Protein AF-A0A8S3GK51-F1 (afdb_monomer)

Nearest PDB structures (foldseek):
  6dx2-assembly2_B  TM=7.745E-01  e=2.733E-02  Orthonairovirus khani
  4i6l-assembly1_A  TM=7.907E-01  e=1.095E+00  Homo sapiens
  4dhj-assembly1_A  TM=6.927E-01  e=1.095E+00  Caenorhabditis elegans
  5qis-assembly1_A  TM=6.841E-01  e=1.385E+00  Homo sapiens
  4fjv-assembly1_A  TM=6.688E-01  e=1.750E+00  Homo sapiens

Radius of gyration: 12.91 Å; Cα contacts (8 Å, |Δi|>4): 72; chains: 1; bounding box: 26×28×32 Å

Mean predicted aligned error: 3.6 Å

Organism: NCBI:txid392030

Solvent-accessible surface area (backbone atoms only — not comparable to full-atom values): 5363 Å² total; per-residue (Å²): 134,81,90,76,92,58,66,95,52,31,47,31,70,44,46,45,50,35,68,71,65,72,43,87,86,61,46,52,67,56,53,49,50,53,34,50,52,50,45,64,78,40,38,70,61,51,39,77,73,39,28,96,78,72,39,63,56,76,67,48,51,60,47,68,71,37,85,61,43,68,80,54,73,67,53,55,56,37,39,24,66,71,70,73,46,88,82,130

pLDDT: mean 90.76, std 5.24, range [62.72, 96.81]

Sequence (88 aa):
MIPIEVAADGNCLYNSIICLSGNIALTSSELRVRNLIELVKNEIFYNNRFMHIVGPLNEVMKNIARNFAFSELYEIAALSNVLKCNIR

Secondary structure (DSSP, 8-state):
-------SSTTHHHHHHHHHHT-TT--HHHHHHHHHHHHHHTHHHHHHHHHHHH--HHHHHHHHTSTTPPP-HHHHHHHHHHHTS---

Structure (mmCIF, N/CA/C/O backbone):
data_AF-A0A8S3GK51-F1
#
_entry.id   AF-A0A8S3GK51-F1
#
loop_
_atom_site.group_PDB
_atom_site.id
_atom_site.type_symbol
_atom_site.label_atom_id
_atom_site.label_alt_id
_atom_site.label_comp_id
_atom_site.label_asym_id
_atom_site.label_entity_id
_atom_site.label_seq_id
_atom_site.pdbx_PDB_ins_code
_atom_site.Cartn_x
_atom_site.Cartn_y
_atom_site.Cartn_z
_atom_site.occupancy
_atom_site.B_iso_or_equiv
_atom_site.auth_seq_id
_atom_site.auth_comp_id
_atom_site.auth_asym_id
_atom_site.auth_atom_id
_atom_site.pdbx_PDB_model_num
ATOM 1 N N . MET A 1 1 ? -10.100 -19.802 -6.192 1.00 62.72 1 MET A N 1
ATOM 2 C CA . MET A 1 1 ? -9.611 -18.556 -6.819 1.00 62.72 1 MET A CA 1
ATOM 3 C C . MET A 1 1 ? -9.006 -18.922 -8.157 1.00 62.72 1 MET A C 1
ATOM 5 O O . MET A 1 1 ? -8.273 -19.901 -8.201 1.00 62.72 1 MET A O 1
ATOM 9 N N . ILE A 1 2 ? -9.357 -18.205 -9.223 1.00 75.44 2 ILE A N 1
ATOM 10 C CA . ILE A 1 2 ? -8.723 -18.375 -10.536 1.00 75.44 2 ILE A CA 1
ATOM 11 C C . ILE A 1 2 ? -7.501 -17.446 -10.553 1.00 75.44 2 ILE A C 1
ATOM 13 O O . ILE A 1 2 ? -7.672 -16.272 -10.219 1.00 75.44 2 ILE A O 1
ATOM 17 N N . PRO A 1 3 ? -6.289 -17.938 -10.862 1.00 83.56 3 PRO A N 1
ATOM 18 C CA . PRO A 1 3 ? -5.113 -17.084 -10.997 1.00 83.56 3 PRO A CA 1
ATOM 19 C C . PRO A 1 3 ? -5.339 -16.020 -12.074 1.00 83.56 3 PRO A C 1
ATOM 21 O O . PRO A 1 3 ? -5.838 -16.333 -13.153 1.00 83.56 3 PRO A O 1
ATOM 24 N N . ILE A 1 4 ? -4.974 -14.775 -11.776 1.00 86.44 4 ILE A N 1
ATOM 25 C CA . ILE A 1 4 ? -4.995 -13.670 -12.737 1.00 86.44 4 ILE A CA 1
ATOM 26 C C . ILE A 1 4 ? -3.547 -13.277 -12.992 1.00 86.44 4 ILE A C 1
ATOM 28 O O . ILE A 1 4 ? -2.795 -13.035 -12.047 1.00 86.44 4 ILE A O 1
ATOM 32 N N . GLU A 1 5 ? -3.160 -13.226 -14.261 1.00 90.25 5 GLU A N 1
ATOM 33 C CA . GLU A 1 5 ? -1.844 -12.731 -14.640 1.00 90.25 5 GLU A CA 1
ATOM 34 C C . GLU A 1 5 ? -1.789 -11.209 -14.500 1.00 90.25 5 GLU A C 1
ATOM 36 O O . GLU A 1 5 ? -2.674 -10.482 -14.954 1.00 90.25 5 GLU A O 1
ATOM 41 N N . VAL A 1 6 ? -0.722 -10.732 -13.868 1.00 92.31 6 VAL A N 1
ATOM 42 C CA . VAL A 1 6 ? -0.408 -9.313 -13.705 1.00 92.31 6 VAL A CA 1
ATOM 43 C C . VAL A 1 6 ? 1.038 -9.072 -14.110 1.00 92.31 6 VAL A C 1
ATOM 45 O O . VAL A 1 6 ? 1.856 -9.993 -14.094 1.00 92.31 6 VAL A O 1
ATOM 48 N N . ALA A 1 7 ? 1.368 -7.829 -14.457 1.00 91.12 7 ALA A N 1
ATOM 49 C CA . ALA A 1 7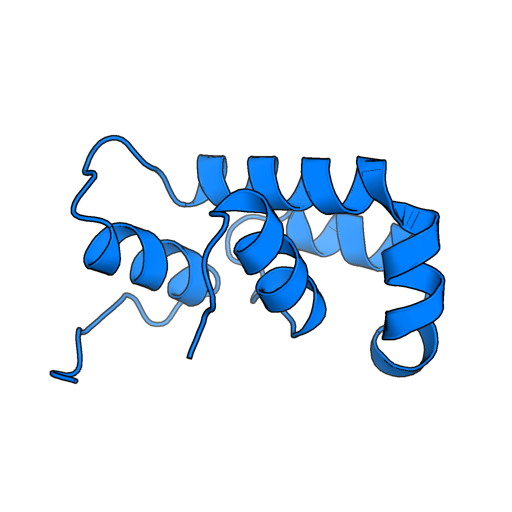 ? 2.741 -7.461 -14.780 1.00 91.12 7 ALA A CA 1
ATOM 50 C C . ALA A 1 7 ? 3.698 -7.828 -13.629 1.00 91.12 7 ALA A C 1
ATOM 52 O O . ALA A 1 7 ? 3.440 -7.506 -12.467 1.00 91.12 7 ALA A O 1
ATOM 53 N N . ALA A 1 8 ? 4.809 -8.487 -13.967 1.00 92.06 8 ALA A N 1
ATOM 54 C CA . ALA A 1 8 ? 5.845 -8.921 -13.031 1.00 92.06 8 ALA A CA 1
ATOM 55 C C . ALA A 1 8 ? 6.835 -7.784 -12.707 1.00 92.06 8 ALA A C 1
ATOM 57 O O . ALA A 1 8 ? 8.046 -7.925 -12.868 1.00 92.06 8 ALA A O 1
ATOM 58 N N . ASP A 1 9 ? 6.309 -6.635 -12.287 1.00 95.12 9 ASP A N 1
ATOM 59 C CA . ASP A 1 9 ? 7.076 -5.449 -11.904 1.00 95.12 9 ASP A CA 1
ATOM 60 C C . ASP A 1 9 ? 6.751 -5.013 -10.465 1.00 95.12 9 ASP A C 1
ATOM 62 O O . ASP A 1 9 ? 5.924 -5.618 -9.782 1.00 95.12 9 ASP A O 1
ATOM 66 N N . GLY A 1 10 ? 7.388 -3.948 -9.973 1.00 93.94 10 GLY A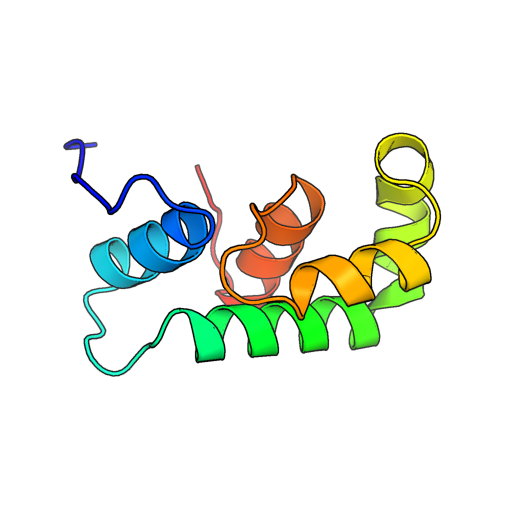 N 1
ATOM 67 C CA . GLY A 1 10 ? 7.135 -3.458 -8.613 1.00 93.94 10 GLY A CA 1
ATOM 68 C C . GLY A 1 10 ? 5.755 -2.832 -8.385 1.00 93.94 10 GLY A C 1
ATOM 69 O O . GLY A 1 10 ? 5.463 -2.396 -7.278 1.00 93.94 10 GLY A O 1
ATOM 70 N N . ASN A 1 11 ? 4.887 -2.773 -9.396 1.00 94.88 11 ASN A N 1
ATOM 71 C CA . ASN A 1 11 ? 3.480 -2.412 -9.240 1.00 94.88 11 ASN A CA 1
ATOM 72 C C . ASN A 1 11 ? 2.561 -3.643 -9.186 1.00 94.88 11 ASN A C 1
ATOM 74 O O . ASN A 1 11 ? 1.345 -3.470 -9.095 1.00 94.88 11 ASN A O 1
ATOM 78 N N . CYS A 1 12 ? 3.100 -4.867 -9.193 1.00 94.62 12 CYS A N 1
ATOM 79 C CA . CYS A 1 12 ? 2.326 -6.109 -9.244 1.00 94.62 12 CYS A CA 1
ATOM 80 C C . CYS A 1 12 ? 1.231 -6.211 -8.166 1.00 94.62 12 CYS A C 1
ATOM 82 O O . CYS A 1 12 ? 0.117 -6.638 -8.478 1.00 94.62 12 CYS A O 1
ATOM 84 N N . LEU A 1 13 ? 1.487 -5.753 -6.931 1.00 94.38 13 LEU A N 1
ATOM 85 C CA . LEU A 1 13 ? 0.480 -5.713 -5.861 1.00 94.38 13 LEU A CA 1
ATOM 86 C C . LEU A 1 13 ? -0.715 -4.835 -6.259 1.00 94.38 13 LEU A C 1
ATOM 88 O O . LEU A 1 13 ? -1.862 -5.275 -6.220 1.00 94.38 13 LEU A O 1
ATOM 92 N N . TYR A 1 14 ? -0.446 -3.597 -6.670 1.00 94.88 14 TYR A N 1
ATOM 93 C CA . TYR A 1 14 ? -1.478 -2.631 -7.043 1.00 94.88 14 TYR A CA 1
ATOM 94 C C . TYR A 1 14 ? -2.228 -3.064 -8.308 1.00 94.88 14 TYR A C 1
ATOM 96 O O . TYR A 1 14 ? -3.454 -2.978 -8.350 1.00 94.88 14 TYR A O 1
ATOM 104 N N . ASN A 1 15 ? -1.513 -3.606 -9.297 1.00 94.50 15 ASN A N 1
ATOM 105 C CA . ASN A 1 15 ? -2.103 -4.159 -10.516 1.00 94.50 15 ASN A CA 1
ATOM 106 C C . ASN A 1 15 ? -3.062 -5.317 -10.190 1.00 94.50 15 ASN A C 1
ATOM 108 O O . ASN A 1 15 ? -4.167 -5.364 -10.725 1.00 94.50 15 ASN A O 1
ATOM 112 N N . SER A 1 16 ? -2.692 -6.190 -9.246 1.00 93.25 16 SER A N 1
ATOM 113 C CA . SER A 1 16 ? -3.554 -7.286 -8.777 1.00 93.25 16 SER A CA 1
ATOM 114 C C . SER A 1 16 ? -4.855 -6.772 -8.170 1.00 93.25 16 SER A C 1
ATO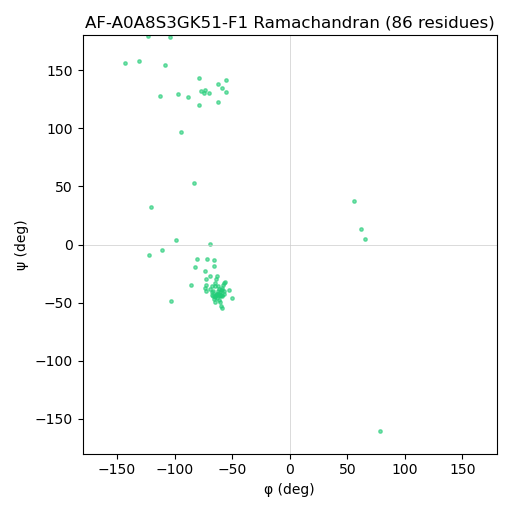M 116 O O . SER A 1 16 ? -5.929 -7.274 -8.496 1.00 93.25 16 SER A O 1
ATOM 118 N N . ILE A 1 17 ? -4.784 -5.734 -7.332 1.00 93.19 17 ILE A N 1
ATOM 119 C CA . ILE A 1 17 ? -5.979 -5.111 -6.752 1.00 93.19 17 ILE A CA 1
ATOM 120 C C . ILE A 1 17 ? -6.869 -4.490 -7.829 1.00 93.19 17 ILE A C 1
ATOM 122 O O . ILE A 1 17 ? -8.083 -4.669 -7.777 1.00 93.19 17 ILE A O 1
ATOM 126 N N . ILE A 1 18 ? -6.297 -3.795 -8.814 1.00 93.06 18 ILE A N 1
ATOM 127 C CA . ILE A 1 18 ? -7.072 -3.181 -9.903 1.00 93.06 18 ILE A CA 1
ATOM 128 C C . ILE A 1 18 ? -7.825 -4.259 -10.684 1.00 93.06 18 ILE A C 1
ATOM 130 O O . ILE A 1 18 ? -9.044 -4.153 -10.833 1.00 93.06 18 ILE A O 1
ATOM 134 N N . CYS A 1 19 ? -7.136 -5.331 -11.086 1.00 91.56 19 CYS A N 1
ATOM 135 C CA . CYS A 1 19 ? -7.743 -6.463 -11.784 1.00 91.56 19 CYS A CA 1
ATOM 136 C C . CYS A 1 19 ? -8.882 -7.104 -10.978 1.00 91.56 19 CYS A C 1
ATOM 138 O O . CYS A 1 19 ? -9.938 -7.394 -11.536 1.00 91.56 19 CYS A O 1
ATOM 140 N N . LEU A 1 20 ? -8.697 -7.285 -9.667 1.00 89.69 20 LEU A N 1
ATOM 141 C CA . LEU A 1 20 ? -9.716 -7.866 -8.787 1.00 89.69 20 LEU A CA 1
ATOM 142 C C . LEU A 1 20 ? -10.886 -6.915 -8.505 1.00 89.69 20 LEU A C 1
ATOM 144 O O . LEU A 1 20 ? -12.005 -7.370 -8.286 1.00 89.69 20 LEU A O 1
ATOM 148 N N . SER A 1 21 ? -10.646 -5.603 -8.504 1.00 89.00 21 SER A N 1
ATOM 149 C CA . SER A 1 21 ? -11.671 -4.596 -8.212 1.00 89.00 21 SER A CA 1
ATOM 150 C C . SER A 1 21 ? -12.682 -4.406 -9.346 1.00 89.00 21 SER A C 1
ATOM 152 O O . SER A 1 21 ? -13.771 -3.886 -9.108 1.00 89.00 21 SER A O 1
ATOM 154 N N . GLY A 1 22 ? -12.310 -4.756 -10.584 1.00 86.44 22 GLY A N 1
ATOM 155 C CA . GLY A 1 22 ? -13.088 -4.447 -11.788 1.00 86.44 22 GLY A CA 1
ATOM 156 C C . GLY A 1 22 ? -13.208 -2.947 -12.099 1.00 86.44 22 GLY A C 1
ATOM 157 O O . GLY A 1 22 ? -13.908 -2.571 -13.038 1.00 86.44 22 GLY A O 1
ATOM 158 N N . ASN A 1 23 ? -12.543 -2.075 -11.334 1.00 87.75 23 ASN A N 1
ATOM 159 C CA . ASN A 1 23 ? -12.622 -0.631 -11.497 1.00 87.75 23 ASN A CA 1
ATOM 160 C C . ASN A 1 23 ? -11.474 -0.120 -12.376 1.00 87.75 23 ASN A C 1
ATOM 162 O O . ASN A 1 23 ? -10.375 0.152 -11.897 1.00 87.75 23 ASN A O 1
ATOM 166 N N . ILE A 1 24 ? -11.770 0.067 -13.66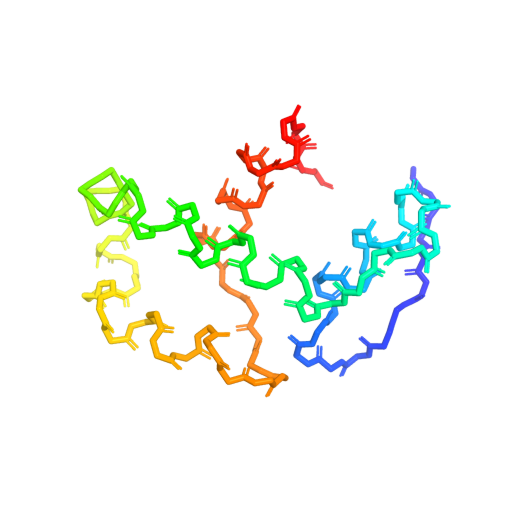1 1.00 83.75 24 ILE A N 1
ATOM 167 C CA . I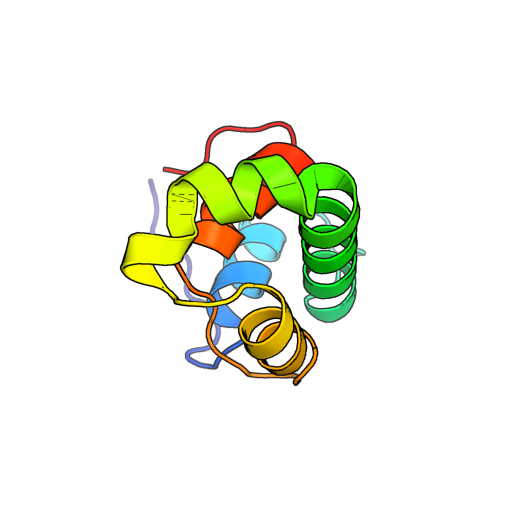LE A 1 24 ? -10.814 0.550 -14.668 1.00 83.75 24 ILE A CA 1
ATOM 168 C C . ILE A 1 24 ? -10.332 1.992 -14.443 1.00 83.75 24 ILE A C 1
ATOM 170 O O . ILE A 1 24 ? -9.372 2.412 -15.081 1.00 83.75 24 ILE A O 1
ATOM 174 N N . ALA A 1 25 ? -10.991 2.760 -13.569 1.00 90.12 25 ALA A N 1
ATOM 175 C CA . ALA A 1 25 ? -10.569 4.118 -13.242 1.00 90.12 25 ALA A CA 1
ATOM 176 C C . ALA A 1 25 ? -9.454 4.150 -12.183 1.00 90.12 25 ALA A C 1
ATOM 178 O O . ALA A 1 25 ? -8.761 5.159 -12.073 1.00 90.12 25 ALA A O 1
ATOM 179 N N . LEU A 1 26 ? -9.269 3.067 -11.413 1.00 92.75 26 LEU A N 1
ATOM 180 C CA . LEU A 1 26 ? -8.193 2.984 -10.429 1.00 92.75 26 LEU A CA 1
ATOM 181 C C . LEU A 1 26 ? -6.850 2.777 -11.124 1.00 92.75 26 LEU A C 1
ATOM 183 O O . LEU A 1 26 ? -6.675 1.860 -11.925 1.00 92.75 26 LEU A O 1
ATOM 187 N N . THR A 1 27 ? -5.874 3.598 -10.747 1.00 93.75 27 THR A N 1
ATOM 188 C CA . THR A 1 27 ? -4.489 3.465 -11.210 1.00 93.75 27 THR A CA 1
ATOM 189 C C . THR A 1 27 ? -3.576 2.976 -10.092 1.00 93.75 27 THR A C 1
ATOM 191 O O . THR A 1 27 ? -3.822 3.208 -8.904 1.00 93.75 27 THR A O 1
ATOM 194 N N . SER A 1 28 ? -2.468 2.335 -10.463 1.00 93.50 28 SER A N 1
ATOM 195 C CA . SER A 1 28 ? -1.484 1.826 -9.499 1.00 93.50 28 SER A CA 1
ATOM 196 C C . SER A 1 28 ? -0.860 2.966 -8.691 1.00 93.50 28 SER A C 1
ATOM 198 O O . SER A 1 28 ? -0.643 2.838 -7.488 1.00 93.50 28 SER A O 1
ATOM 200 N N . SER A 1 29 ? -0.647 4.121 -9.331 1.00 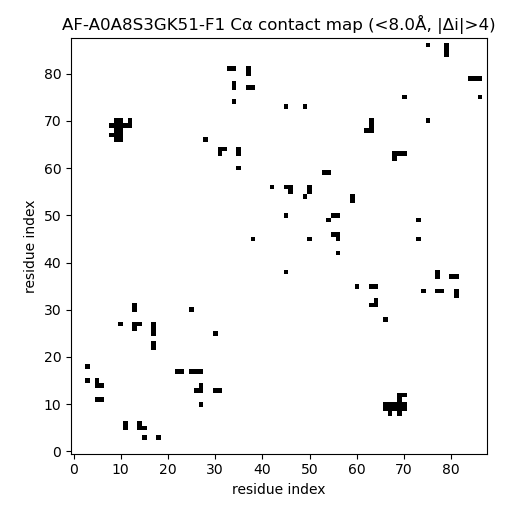93.50 29 SER A N 1
ATOM 201 C CA . SER A 1 29 ? -0.183 5.345 -8.674 1.00 93.50 29 SER A CA 1
ATOM 202 C C . SER A 1 29 ? -1.187 5.874 -7.651 1.00 93.50 29 SER A C 1
ATOM 204 O O . SER A 1 29 ? -0.790 6.253 -6.552 1.00 93.50 29 SER A O 1
ATOM 206 N N . GLU A 1 30 ? -2.483 5.868 -7.968 1.00 94.38 30 GLU A N 1
ATOM 207 C CA . GLU A 1 30 ? -3.519 6.302 -7.032 1.00 94.38 30 GLU A CA 1
ATOM 208 C C . GLU A 1 30 ? -3.581 5.402 -5.792 1.00 94.38 30 GLU A C 1
ATOM 210 O O . GLU A 1 30 ? -3.599 5.908 -4.669 1.00 94.38 30 GLU A O 1
ATOM 215 N N . LEU A 1 31 ? -3.565 4.076 -5.970 1.00 94.75 31 LEU A N 1
ATOM 216 C CA . LEU A 1 31 ? -3.557 3.140 -4.843 1.00 94.75 31 LEU A CA 1
ATOM 217 C C . LEU A 1 31 ? -2.312 3.314 -3.969 1.00 94.75 31 LEU A C 1
ATOM 219 O O . LEU A 1 31 ? -2.432 3.359 -2.747 1.00 94.75 31 LEU A O 1
ATOM 223 N N . ARG A 1 32 ? -1.138 3.489 -4.583 1.00 94.69 32 ARG A N 1
ATOM 224 C CA . ARG A 1 32 ? 0.126 3.759 -3.882 1.00 94.69 32 ARG A CA 1
ATOM 225 C C . ARG A 1 32 ? 0.050 5.041 -3.045 1.00 94.69 32 ARG A C 1
ATOM 227 O O . ARG A 1 32 ? 0.438 5.033 -1.880 1.00 94.69 32 ARG A O 1
ATOM 234 N N . VAL A 1 33 ? -0.513 6.123 -3.591 1.00 94.88 33 VAL A N 1
ATOM 235 C CA . VAL A 1 33 ? -0.715 7.386 -2.855 1.00 94.88 33 VAL A CA 1
ATOM 236 C C . VAL A 1 33 ? -1.700 7.210 -1.701 1.00 94.88 33 VAL A C 1
ATOM 238 O O . VAL A 1 33 ? -1.425 7.661 -0.590 1.00 94.88 33 VAL A O 1
ATOM 241 N N . ARG A 1 34 ? -2.830 6.529 -1.920 1.00 95.56 34 ARG A N 1
ATOM 242 C CA . ARG A 1 34 ? -3.799 6.240 -0.849 1.00 95.56 34 ARG A CA 1
ATOM 243 C C . ARG A 1 34 ? -3.161 5.416 0.274 1.00 95.56 34 ARG A C 1
ATOM 245 O O . ARG A 1 34 ? -3.405 5.702 1.444 1.00 95.56 34 ARG A O 1
ATOM 252 N N . ASN A 1 35 ? -2.312 4.453 -0.081 1.00 95.19 35 ASN A N 1
ATOM 253 C CA . ASN A 1 35 ? -1.572 3.634 0.875 1.00 95.19 35 ASN A CA 1
ATOM 254 C C . ASN A 1 35 ? -0.583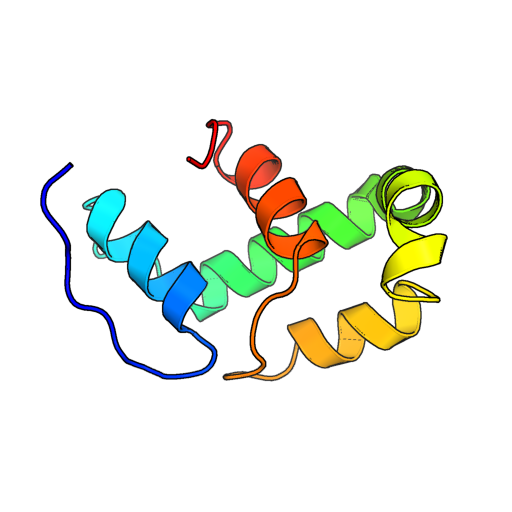 4.472 1.697 1.00 95.19 35 ASN A C 1
ATOM 256 O O . ASN A 1 35 ? -0.538 4.371 2.920 1.00 95.19 35 ASN A O 1
ATOM 260 N N . LEU A 1 36 ? 0.149 5.375 1.039 1.00 94.69 36 LEU A N 1
ATOM 261 C CA . LEU A 1 36 ? 1.056 6.302 1.713 1.00 94.69 36 LEU A CA 1
ATOM 262 C C . LEU A 1 36 ? 0.308 7.219 2.694 1.00 94.69 36 LEU A C 1
ATOM 264 O O . LEU A 1 36 ? 0.758 7.409 3.820 1.00 94.69 36 LEU A O 1
ATOM 268 N N . ILE A 1 37 ? -0.855 7.749 2.300 1.00 95.56 37 ILE A N 1
ATOM 269 C CA . ILE A 1 37 ? -1.697 8.583 3.174 1.00 95.56 37 ILE A CA 1
ATOM 270 C C . ILE A 1 37 ? -2.139 7.806 4.420 1.00 95.56 37 ILE A C 1
ATOM 272 O O . ILE A 1 37 ? -2.104 8.356 5.520 1.00 95.56 37 ILE A O 1
ATOM 276 N N . GLU A 1 38 ? -2.550 6.548 4.268 1.00 96.06 38 GLU A N 1
ATOM 277 C CA . GLU A 1 38 ? -2.940 5.681 5.387 1.00 96.06 38 GLU A CA 1
ATOM 278 C C . GLU A 1 38 ? -1.775 5.443 6.358 1.00 96.06 38 GLU A C 1
ATOM 280 O O . GLU A 1 38 ? -1.955 5.554 7.575 1.00 96.06 38 GLU A O 1
ATOM 285 N N . LEU A 1 39 ? -0.577 5.179 5.831 1.00 93.94 39 LEU A N 1
ATOM 286 C CA . LEU A 1 39 ? 0.629 4.987 6.637 1.00 93.94 39 LEU A CA 1
ATOM 287 C C . LEU A 1 39 ? 1.014 6.253 7.402 1.00 93.94 39 LEU A C 1
ATOM 289 O O . LEU A 1 39 ? 1.334 6.165 8.582 1.00 93.94 39 LEU A O 1
ATOM 293 N N . VAL A 1 40 ? 0.952 7.423 6.759 1.00 93.62 40 VAL A N 1
ATOM 294 C CA . VAL A 1 40 ? 1.279 8.709 7.399 1.00 93.62 40 VAL A CA 1
ATOM 295 C C . VAL A 1 40 ? 0.257 9.048 8.483 1.00 93.62 40 VAL A C 1
ATOM 297 O O . VAL A 1 40 ? 0.625 9.433 9.588 1.00 93.62 40 VAL A O 1
ATOM 300 N N . LYS A 1 41 ? -1.040 8.867 8.206 1.00 96.06 41 LYS A N 1
ATOM 301 C CA . LYS A 1 41 ? -2.106 9.164 9.177 1.00 96.06 41 LYS A CA 1
ATOM 302 C C . LYS A 1 41 ? -2.053 8.282 10.420 1.00 96.06 41 LYS A C 1
ATOM 304 O O . LYS A 1 41 ? -2.471 8.724 11.485 1.00 96.06 41 LYS A O 1
ATOM 309 N N . ASN A 1 42 ? -1.553 7.057 10.288 1.00 95.06 42 ASN A N 1
ATOM 310 C CA . ASN A 1 42 ? -1.504 6.081 11.373 1.00 95.06 42 ASN A CA 1
ATOM 311 C C . ASN A 1 42 ? -0.063 5.648 11.679 1.00 95.06 42 ASN A C 1
ATOM 313 O O . ASN A 1 42 ? 0.175 4.507 12.077 1.00 95.06 42 ASN A O 1
ATOM 317 N N . GLU A 1 43 ? 0.898 6.557 11.504 1.00 92.00 43 GLU A N 1
ATOM 318 C CA . GLU A 1 43 ? 2.331 6.275 11.626 1.00 92.00 43 GLU A CA 1
ATOM 319 C C . GLU A 1 43 ? 2.670 5.547 12.931 1.00 92.00 43 GLU A C 1
ATOM 321 O O . GLU A 1 43 ? 3.371 4.540 12.911 1.00 92.00 43 GLU A O 1
ATOM 326 N N . ILE A 1 44 ? 2.126 6.003 14.064 1.00 92.69 44 ILE A N 1
ATOM 327 C CA . ILE A 1 44 ? 2.378 5.411 15.387 1.00 92.69 44 ILE A CA 1
ATOM 328 C C . ILE A 1 44 ? 1.973 3.931 15.420 1.00 92.69 44 ILE A C 1
ATOM 330 O O . ILE A 1 44 ? 2.707 3.094 15.946 1.00 92.69 44 ILE A O 1
ATOM 334 N N . PHE A 1 45 ? 0.819 3.591 14.842 1.00 93.81 45 PHE A N 1
ATOM 335 C CA . PHE A 1 45 ? 0.334 2.214 14.798 1.00 93.81 45 PHE A CA 1
ATOM 336 C C . PHE A 1 45 ? 1.259 1.331 13.955 1.00 93.81 45 PHE A C 1
ATOM 338 O O . PHE A 1 45 ? 1.677 0.264 14.412 1.00 93.81 45 PHE A O 1
ATOM 345 N N . TYR A 1 46 ? 1.604 1.781 12.745 1.00 93.12 46 TYR A N 1
ATOM 346 C CA . TYR A 1 46 ? 2.450 1.007 11.838 1.00 93.12 46 TYR A CA 1
ATOM 347 C C . TYR A 1 46 ? 3.891 0.899 12.349 1.00 93.12 46 TYR A C 1
ATOM 349 O O . TYR A 1 46 ? 4.457 -0.189 12.286 1.00 93.12 46 TYR A O 1
ATOM 357 N N . ASN A 1 47 ? 4.453 1.956 12.943 1.00 91.81 47 ASN A N 1
ATOM 358 C CA . ASN A 1 47 ? 5.751 1.897 13.619 1.00 91.81 47 ASN A CA 1
ATOM 359 C C . ASN A 1 47 ? 5.729 0.859 14.746 1.00 91.81 47 ASN A C 1
ATOM 361 O O . ASN A 1 47 ? 6.508 -0.089 14.721 1.00 91.81 47 ASN A O 1
ATOM 365 N N . ASN A 1 48 ? 4.791 0.953 15.692 1.00 92.56 48 ASN A N 1
ATOM 366 C CA . ASN A 1 48 ? 4.732 0.009 16.813 1.00 92.56 48 ASN A CA 1
ATOM 367 C C . ASN A 1 48 ? 4.580 -1.448 16.352 1.00 92.56 48 ASN A C 1
ATOM 369 O O . ASN A 1 48 ? 5.124 -2.361 16.974 1.00 92.56 48 ASN A O 1
ATOM 373 N N . ARG A 1 49 ? 3.849 -1.673 15.255 1.00 92.75 49 ARG A N 1
ATOM 374 C CA . ARG A 1 49 ? 3.569 -3.016 14.749 1.00 92.75 49 ARG A CA 1
ATOM 375 C C . ARG A 1 49 ? 4.654 -3.583 13.838 1.00 92.75 49 ARG A C 1
ATOM 377 O O . ARG A 1 49 ? 4.853 -4.790 13.869 1.00 92.75 49 ARG A O 1
ATOM 384 N N . PHE A 1 50 ? 5.321 -2.766 13.027 1.00 90.94 50 PHE A N 1
ATOM 385 C CA . PHE A 1 50 ? 6.194 -3.247 11.947 1.00 90.94 50 PHE A CA 1
ATOM 386 C C . PHE A 1 50 ? 7.642 -2.751 12.035 1.00 90.94 50 PHE A C 1
ATOM 388 O O . PHE A 1 50 ? 8.483 -3.283 11.317 1.00 90.94 50 PHE A O 1
ATOM 395 N N . MET A 1 51 ? 7.982 -1.810 12.926 1.00 90.19 51 MET A N 1
ATOM 396 C CA . MET A 1 51 ? 9.344 -1.253 13.027 1.00 90.19 51 MET A CA 1
ATOM 397 C C . MET A 1 51 ? 10.419 -2.323 13.258 1.00 90.19 51 MET A C 1
ATOM 399 O O . MET A 1 51 ? 11.531 -2.201 12.759 1.00 90.19 51 MET A O 1
ATOM 403 N N . HIS A 1 52 ? 10.092 -3.403 13.970 1.00 89.00 52 HIS A N 1
ATOM 404 C CA . HIS A 1 52 ? 11.014 -4.519 14.202 1.00 89.00 52 HIS A CA 1
ATOM 405 C C . HIS A 1 52 ? 11.271 -5.390 12.956 1.00 89.00 52 HIS A C 1
ATOM 407 O O . HIS A 1 52 ? 12.176 -6.217 12.977 1.00 89.00 52 HIS A O 1
ATOM 413 N N . ILE A 1 53 ? 10.475 -5.223 11.894 1.00 87.25 53 ILE A N 1
ATOM 414 C CA . ILE A 1 53 ? 10.573 -5.966 10.630 1.00 87.25 53 ILE A CA 1
ATOM 415 C C . ILE A 1 53 ? 11.233 -5.100 9.557 1.00 87.25 53 ILE A C 1
ATOM 417 O O . ILE A 1 53 ? 12.147 -5.560 8.882 1.0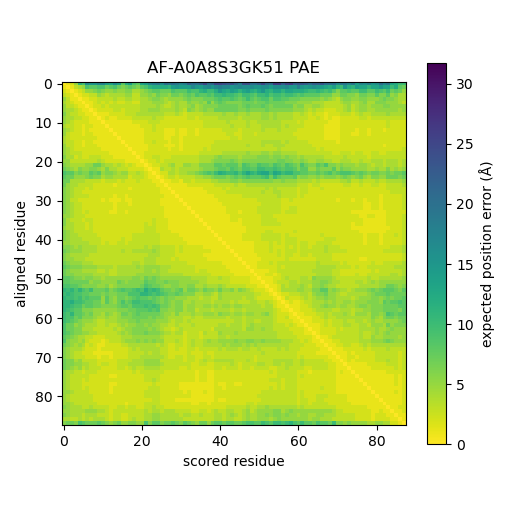0 87.25 53 ILE A O 1
ATOM 421 N N . VAL A 1 54 ? 10.770 -3.855 9.404 1.00 83.62 54 VAL A N 1
ATOM 422 C CA . VAL A 1 54 ? 11.148 -2.983 8.273 1.00 83.62 54 VAL A CA 1
ATOM 423 C C . VAL A 1 54 ? 12.020 -1.792 8.665 1.00 83.62 54 VAL A C 1
ATOM 425 O O . VAL A 1 54 ? 12.489 -1.050 7.807 1.00 83.62 54 VAL A O 1
ATOM 428 N N . GLY A 1 55 ? 12.271 -1.606 9.962 1.00 85.50 55 GLY A N 1
ATOM 429 C CA . GLY A 1 55 ? 12.996 -0.452 10.476 1.00 85.50 55 GLY A CA 1
ATOM 430 C C . GLY A 1 55 ? 12.132 0.816 10.555 1.00 85.50 55 GLY A C 1
ATOM 431 O O . GLY A 1 55 ? 10.902 0.736 10.610 1.00 85.50 55 GLY A O 1
ATOM 432 N N . PRO A 1 56 ? 12.767 1.999 10.623 1.00 84.38 56 PRO A N 1
ATOM 433 C CA . PRO A 1 56 ? 12.071 3.276 10.758 1.00 84.38 56 PRO A CA 1
ATOM 434 C C . PRO A 1 56 ? 11.150 3.576 9.566 1.00 84.38 56 PRO A C 1
ATOM 436 O O . PRO A 1 56 ? 11.600 3.657 8.420 1.00 84.38 56 PRO A O 1
ATOM 439 N N . LEU A 1 57 ? 9.856 3.791 9.829 1.00 82.44 57 LEU A N 1
ATOM 440 C CA . LEU A 1 57 ? 8.849 3.959 8.775 1.00 82.44 57 LEU A CA 1
ATOM 441 C C . LEU A 1 57 ? 9.094 5.194 7.891 1.00 82.44 57 LEU A C 1
ATOM 443 O O . LEU A 1 57 ? 8.746 5.186 6.714 1.00 82.44 57 LEU A O 1
ATOM 447 N N . ASN A 1 58 ? 9.744 6.233 8.415 1.00 81.31 58 ASN A N 1
ATOM 448 C CA . ASN A 1 58 ? 10.110 7.435 7.663 1.00 81.31 58 ASN A CA 1
ATOM 449 C C . ASN A 1 58 ? 11.068 7.154 6.489 1.00 81.31 58 ASN A C 1
ATOM 451 O O . ASN A 1 58 ? 10.934 7.761 5.425 1.00 81.31 58 ASN A O 1
ATOM 455 N N . GLU A 1 59 ? 12.024 6.239 6.654 1.00 82.31 59 GLU A N 1
ATOM 456 C CA . GLU A 1 59 ? 12.926 5.826 5.574 1.00 82.31 59 GLU A CA 1
ATOM 457 C C . GLU A 1 59 ? 12.201 4.935 4.566 1.00 82.31 59 GLU A C 1
ATOM 459 O O . GLU A 1 59 ? 12.369 5.075 3.353 1.00 82.31 59 GLU A O 1
ATOM 464 N N . VAL A 1 60 ? 11.314 4.082 5.069 1.00 83.12 60 VAL A N 1
ATOM 465 C CA . VAL A 1 60 ? 10.520 3.156 4.267 1.00 83.12 60 VAL A CA 1
ATOM 466 C C . VAL A 1 60 ? 9.503 3.898 3.384 1.00 83.12 60 VAL A C 1
ATOM 468 O O . VAL A 1 60 ? 9.388 3.614 2.192 1.00 83.12 60 VAL A O 1
ATOM 471 N N . MET A 1 61 ? 8.839 4.937 3.901 1.00 85.00 61 MET A N 1
ATOM 472 C CA . MET A 1 61 ? 7.889 5.770 3.145 1.00 85.00 61 MET A CA 1
ATOM 473 C C . MET A 1 61 ? 8.503 6.404 1.889 1.00 85.00 61 MET A C 1
ATOM 475 O O . MET A 1 61 ? 7.821 6.542 0.870 1.00 85.00 61 MET A O 1
ATOM 479 N N . LYS A 1 62 ? 9.800 6.747 1.916 1.00 86.19 62 LYS A N 1
ATOM 480 C CA . LYS A 1 62 ? 10.508 7.271 0.735 1.00 86.19 62 LYS A CA 1
ATOM 481 C C . LYS A 1 62 ? 10.596 6.230 -0.381 1.00 86.19 62 LYS A C 1
ATOM 483 O O . LYS A 1 62 ? 10.555 6.602 -1.552 1.00 86.19 62 LYS A O 1
ATOM 488 N N . ASN A 1 63 ? 10.703 4.945 -0.038 1.00 85.94 63 ASN A N 1
ATOM 489 C CA . ASN A 1 63 ? 10.727 3.862 -1.018 1.00 85.94 63 ASN A CA 1
ATOM 490 C C . ASN A 1 63 ? 9.344 3.627 -1.628 1.00 85.94 63 ASN A C 1
ATOM 492 O O . ASN A 1 63 ? 9.248 3.494 -2.844 1.00 85.94 63 ASN A O 1
ATOM 496 N N . ILE A 1 64 ? 8.273 3.687 -0.832 1.00 86.56 64 ILE A N 1
ATOM 497 C CA . ILE A 1 64 ? 6.890 3.546 -1.327 1.00 86.56 64 ILE A CA 1
ATOM 498 C C . ILE A 1 64 ? 6.569 4.617 -2.369 1.00 86.56 64 ILE A C 1
ATOM 500 O O . ILE A 1 64 ? 5.901 4.339 -3.362 1.00 86.56 64 ILE A O 1
ATOM 504 N N . ALA A 1 65 ? 7.069 5.840 -2.180 1.00 86.56 65 ALA A N 1
ATOM 505 C CA . ALA A 1 65 ? 6.855 6.935 -3.121 1.00 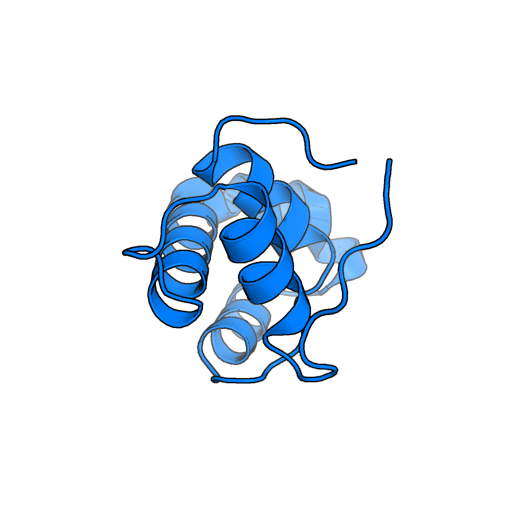86.56 65 ALA A CA 1
ATOM 506 C C . ALA A 1 65 ? 7.527 6.712 -4.495 1.00 86.56 65 ALA A C 1
ATOM 508 O O . ALA A 1 65 ? 7.142 7.353 -5.474 1.00 86.56 65 ALA A O 1
ATOM 509 N N . ARG A 1 66 ? 8.510 5.807 -4.606 1.00 89.50 66 ARG A N 1
ATOM 510 C CA . ARG A 1 66 ? 9.192 5.510 -5.874 1.00 89.50 66 ARG A CA 1
ATOM 511 C C . ARG A 1 66 ? 8.336 4.588 -6.729 1.00 89.50 66 ARG A C 1
ATOM 513 O O . ARG A 1 66 ? 8.059 3.461 -6.334 1.00 89.50 66 ARG A O 1
ATOM 520 N N . ASN A 1 67 ? 7.955 5.037 -7.924 1.00 88.12 67 ASN A N 1
ATOM 521 C CA . ASN A 1 67 ? 7.241 4.178 -8.868 1.00 88.12 67 ASN A CA 1
ATOM 522 C C . ASN A 1 67 ? 8.043 2.890 -9.140 1.00 88.12 67 ASN A C 1
ATOM 524 O O . ASN A 1 67 ? 9.269 2.939 -9.225 1.00 88.12 67 ASN A O 1
ATOM 528 N N . PHE A 1 68 ? 7.346 1.758 -9.262 1.00 91.94 68 PHE A N 1
ATOM 529 C CA . PHE A 1 68 ? 7.933 0.420 -9.411 1.00 91.94 68 PHE A CA 1
ATOM 530 C C . PHE A 1 68 ? 8.806 -0.070 -8.240 1.00 91.94 68 PHE A C 1
ATOM 532 O O . PHE A 1 68 ? 9.489 -1.082 -8.383 1.00 91.94 68 PHE A O 1
ATOM 539 N N . ALA A 1 69 ? 8.780 0.574 -7.069 1.00 92.56 69 ALA A N 1
ATOM 540 C CA . ALA A 1 69 ? 9.272 -0.078 -5.856 1.00 92.56 69 ALA A CA 1
ATOM 541 C C . ALA A 1 69 ? 8.302 -1.191 -5.445 1.00 92.56 69 ALA A C 1
ATOM 543 O O . ALA A 1 69 ? 7.094 -0.936 -5.382 1.00 92.56 69 ALA A O 1
ATOM 544 N N . PHE A 1 70 ? 8.840 -2.386 -5.181 1.00 93.50 70 PHE A N 1
ATOM 545 C CA . PHE A 1 70 ? 8.076 -3.524 -4.676 1.00 93.50 70 PHE A CA 1
ATOM 546 C C . PHE A 1 70 ? 7.484 -3.212 -3.305 1.00 93.50 70 PHE A C 1
ATOM 548 O O . PHE A 1 70 ? 8.157 -2.638 -2.452 1.00 93.50 70 PHE A O 1
ATOM 555 N N . SER A 1 71 ? 6.232 -3.619 -3.115 1.00 92.44 71 SER A N 1
ATOM 556 C CA . SER A 1 71 ? 5.531 -3.447 -1.850 1.00 92.44 71 SER A CA 1
ATOM 557 C C . SER A 1 71 ? 5.940 -4.486 -0.813 1.00 92.44 71 SER A C 1
ATOM 559 O O . SER A 1 71 ? 6.119 -5.663 -1.132 1.00 92.44 71 SER A O 1
ATOM 561 N N . GLU A 1 72 ? 6.008 -4.058 0.444 1.00 90.12 72 GLU A N 1
ATOM 562 C CA . GLU A 1 72 ? 6.304 -4.926 1.587 1.00 90.12 72 GLU A CA 1
ATOM 563 C C . GLU A 1 72 ? 5.050 -5.259 2.424 1.00 90.12 72 GLU A C 1
ATOM 565 O O . GLU A 1 72 ? 3.937 -4.801 2.161 1.00 90.12 72 GLU A O 1
ATOM 570 N N . LEU A 1 73 ? 5.211 -6.076 3.472 1.00 88.94 73 LEU A N 1
ATOM 571 C CA . LEU A 1 73 ? 4.097 -6.603 4.273 1.00 88.94 73 LEU A CA 1
ATOM 572 C C . LEU A 1 73 ? 3.207 -5.509 4.894 1.00 88.94 73 LEU A C 1
ATOM 574 O O . LEU A 1 73 ? 1.983 -5.651 4.936 1.00 88.94 73 LEU A O 1
ATOM 578 N N . TYR A 1 74 ? 3.799 -4.419 5.384 1.00 89.06 74 TYR A N 1
ATOM 579 C CA . TYR A 1 74 ? 3.039 -3.335 6.013 1.00 89.06 74 TYR A CA 1
ATOM 580 C C . TYR A 1 74 ? 2.196 -2.557 4.985 1.00 89.06 74 TYR A C 1
ATOM 582 O O . TYR A 1 74 ? 1.136 -2.050 5.347 1.00 89.06 74 TYR A O 1
ATOM 590 N N . GLU A 1 75 ? 2.603 -2.514 3.707 1.00 92.88 75 GLU A N 1
ATOM 591 C CA . GLU A 1 75 ? 1.797 -1.937 2.623 1.00 92.88 75 GLU A CA 1
ATOM 592 C C . GLU A 1 75 ? 0.554 -2.773 2.351 1.00 92.88 75 GLU A C 1
ATOM 594 O O . GLU A 1 75 ? -0.488 -2.197 2.067 1.00 92.88 75 GLU A O 1
ATOM 599 N N . ILE A 1 76 ? 0.627 -4.102 2.469 1.00 94.25 76 ILE A N 1
ATOM 600 C CA . ILE A 1 76 ? -0.545 -4.980 2.333 1.00 94.25 76 ILE A CA 1
ATOM 601 C C . ILE A 1 76 ? -1.512 -4.742 3.498 1.00 94.25 76 ILE A C 1
ATOM 603 O O . ILE A 1 76 ? -2.721 -4.614 3.294 1.00 94.25 76 ILE A O 1
ATOM 607 N N . ALA A 1 77 ? -0.987 -4.633 4.724 1.00 93.94 77 ALA A N 1
ATOM 608 C CA . ALA A 1 77 ? -1.804 -4.321 5.893 1.00 93.94 77 ALA A CA 1
ATOM 609 C C . ALA A 1 77 ? -2.486 -2.949 5.755 1.00 93.94 77 ALA A C 1
ATOM 611 O O . ALA A 1 77 ? -3.699 -2.849 5.945 1.00 93.94 77 ALA A O 1
ATOM 612 N N . ALA A 1 78 ? -1.746 -1.913 5.361 1.00 95.00 78 ALA A N 1
ATOM 613 C CA . ALA A 1 78 ? -2.313 -0.593 5.107 1.00 95.00 78 ALA A CA 1
ATOM 614 C C . ALA A 1 78 ? -3.330 -0.599 3.957 1.00 95.00 78 ALA A C 1
ATOM 616 O O . ALA A 1 78 ? -4.415 -0.030 4.086 1.00 95.00 78 ALA A O 1
ATOM 617 N N . LEU A 1 79 ? -3.066 -1.345 2.887 1.00 95.56 79 LEU A N 1
ATOM 618 C CA . LEU A 1 79 ? -3.973 -1.451 1.751 1.00 95.56 79 LEU A CA 1
ATOM 619 C C . LEU A 1 79 ? -5.300 -2.120 2.132 1.00 95.56 79 LEU A C 1
ATOM 621 O O . LEU A 1 79 ? -6.350 -1.679 1.671 1.00 95.56 79 LEU A O 1
ATOM 625 N N . SER A 1 80 ? -5.289 -3.106 3.037 1.00 96.25 80 SER A N 1
ATOM 626 C CA . SER A 1 80 ? -6.523 -3.685 3.595 1.00 96.25 80 SER A CA 1
ATOM 627 C C . SER A 1 80 ? -7.391 -2.631 4.306 1.00 96.25 80 SER A C 1
ATOM 629 O O . SER A 1 80 ? -8.610 -2.586 4.119 1.00 96.25 80 SER A O 1
ATOM 631 N N . ASN A 1 81 ? -6.758 -1.703 5.034 1.00 96.81 81 ASN A N 1
ATOM 632 C CA . ASN A 1 81 ? -7.430 -0.590 5.703 1.00 96.81 81 ASN A CA 1
ATOM 633 C C . ASN A 1 81 ? -7.920 0.485 4.726 1.00 96.81 81 ASN A C 1
ATOM 635 O O . ASN A 1 81 ? -8.988 1.059 4.955 1.00 96.81 81 ASN A O 1
ATOM 639 N N . VAL A 1 82 ? -7.187 0.746 3.640 1.00 96.12 82 VAL A N 1
ATOM 640 C CA . VAL A 1 82 ? -7.605 1.660 2.561 1.00 96.12 82 VAL A CA 1
ATOM 641 C C . VAL A 1 82 ? -8.821 1.109 1.819 1.00 96.12 82 VAL A C 1
ATOM 643 O O . VAL A 1 82 ? -9.786 1.838 1.596 1.00 96.12 82 VAL A O 1
ATOM 646 N N . LEU A 1 83 ? -8.787 -0.173 1.451 1.00 94.62 83 LEU A N 1
ATOM 647 C CA . LEU A 1 83 ? -9.840 -0.838 0.679 1.00 94.62 83 LEU A CA 1
ATOM 648 C C . LEU A 1 83 ? -11.038 -1.266 1.536 1.00 94.62 83 LEU A C 1
ATOM 650 O O . LEU A 1 83 ? -12.081 -1.618 0.990 1.00 94.62 83 LEU A O 1
ATOM 654 N N . LYS A 1 84 ? -10.897 -1.237 2.870 1.00 94.81 84 LYS A N 1
ATOM 655 C CA . LYS A 1 84 ? -11.895 -1.731 3.833 1.00 94.81 84 LYS A CA 1
ATOM 656 C C . LYS A 1 84 ? -12.273 -3.193 3.575 1.00 94.81 84 LYS A C 1
ATOM 658 O O . LYS A 1 84 ? -13.427 -3.584 3.738 1.00 94.81 84 LYS A O 1
ATOM 663 N N . CYS A 1 85 ? -11.292 -4.008 3.188 1.00 93.50 85 CYS A N 1
ATOM 664 C CA . CYS A 1 85 ? -11.486 -5.426 2.911 1.00 93.50 85 CYS A CA 1
ATOM 665 C C . CYS A 1 85 ? -10.289 -6.267 3.363 1.00 93.50 85 CYS A C 1
ATOM 667 O O . CYS A 1 85 ? -9.161 -5.788 3.444 1.00 93.50 85 CYS A O 1
ATOM 669 N N . ASN A 1 86 ? -10.532 -7.555 3.612 1.00 92.00 86 ASN A N 1
ATOM 670 C CA . ASN A 1 86 ? -9.463 -8.509 3.893 1.00 92.00 86 ASN A CA 1
ATOM 671 C C . ASN A 1 86 ? -8.753 -8.904 2.593 1.00 92.00 86 ASN A C 1
ATOM 673 O O . ASN A 1 86 ? -9.417 -9.282 1.629 1.00 92.00 86 ASN A O 1
ATOM 677 N N . ILE A 1 87 ? -7.421 -8.871 2.596 1.00 90.50 87 ILE A N 1
ATOM 678 C CA . ILE A 1 87 ? -6.577 -9.381 1.507 1.00 90.50 87 ILE A CA 1
ATOM 679 C C . ILE A 1 87 ? -6.133 -10.801 1.892 1.00 90.50 87 ILE A C 1
ATOM 681 O O . ILE A 1 87 ? -5.709 -11.016 3.029 1.00 90.50 87 ILE A O 1
ATOM 685 N N . ARG A 1 88 ? -6.303 -11.768 0.983 1.00 83.56 88 ARG A N 1
ATOM 686 C CA . ARG A 1 88 ? -6.002 -13.195 1.180 1.00 83.56 88 ARG A CA 1
ATOM 687 C C . ARG A 1 88 ? -5.261 -13.761 -0.017 1.00 83.56 88 ARG A C 1
ATOM 689 O O . ARG A 1 88 ? -5.629 -13.366 -1.145 1.00 83.56 88 ARG A O 1
#

InterPro domains:
  IPR003323 OTU domain [PF02338] (8-87)
  IPR003323 OTU domain [PS50802] (1-88)

Foldseek 3Di:
DDDDDDDPFQLRVVRVCCVVVVDPVDDSLNLLVLLLVLCVVPVVVLCVVCCVPPNRVVVVSVQSNDPRRHDDPSSQVSSCVSVVHDDD